Protein AF-A0A7W0K2F6-F1 (afdb_monomer_lite)

Sequence (67 aa):
MRHPREIALDEAVVVYCADRLCRESCYAAVILAELGYRQVYGYKGGLADWRRQGLPLAAPSRAVRAA

Radius of gyration: 15.18 Å; chains: 1; bounding box: 31×34×37 Å

pLDDT: mean 90.59, std 13.12, range [45.69, 98.25]

Structure (mmCIF, N/CA/C/O backbone):
data_AF-A0A7W0K2F6-F1
#
_entry.id   AF-A0A7W0K2F6-F1
#
loop_
_atom_site.group_PDB
_atom_site.id
_atom_site.type_symbol
_atom_site.label_atom_id
_atom_site.label_alt_id
_atom_site.label_comp_id
_atom_site.label_asym_id
_atom_sit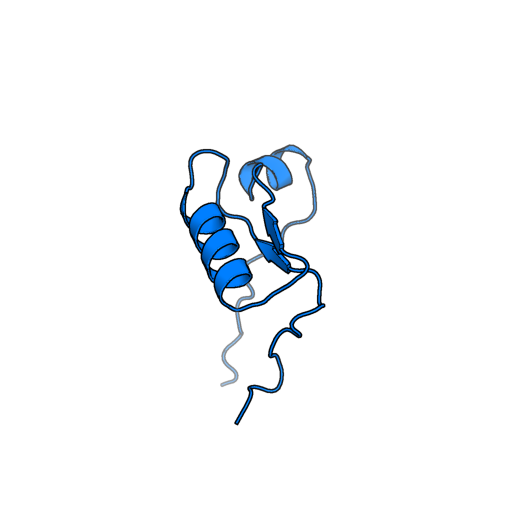e.label_entity_id
_atom_site.label_seq_id
_atom_site.pdbx_PDB_ins_code
_atom_site.Cartn_x
_atom_site.Cartn_y
_atom_site.Cartn_z
_atom_site.occupancy
_atom_site.B_iso_or_equiv
_atom_site.auth_seq_id
_atom_site.auth_comp_id
_atom_site.auth_asym_id
_atom_site.auth_atom_id
_atom_site.pdbx_PDB_model_num
ATOM 1 N N . MET A 1 1 ? -15.398 16.945 7.859 1.00 45.69 1 MET A N 1
ATOM 2 C CA . MET A 1 1 ? -16.275 16.075 7.045 1.00 45.69 1 MET A CA 1
ATOM 3 C C . MET A 1 1 ? -15.394 15.067 6.331 1.00 45.69 1 MET A C 1
ATOM 5 O O . MET A 1 1 ? -14.366 15.473 5.807 1.00 45.69 1 MET A O 1
ATOM 9 N N . ARG A 1 2 ? -15.752 13.783 6.382 1.00 64.12 2 ARG A N 1
ATOM 10 C CA . ARG A 1 2 ? -15.039 12.687 5.708 1.00 64.12 2 ARG A CA 1
ATOM 11 C C . ARG A 1 2 ? -15.420 12.656 4.221 1.00 64.12 2 ARG A C 1
ATOM 13 O O . ARG A 1 2 ? -16.568 12.954 3.892 1.00 64.12 2 ARG A O 1
ATOM 20 N N . HIS A 1 3 ? -14.465 12.400 3.325 1.00 74.25 3 HIS A N 1
ATOM 21 C CA . HIS A 1 3 ? -14.701 12.430 1.871 1.00 74.25 3 HIS A CA 1
ATOM 22 C C . HIS A 1 3 ? -15.577 11.229 1.462 1.00 74.25 3 HIS A C 1
ATOM 24 O O . HIS A 1 3 ? -15.384 10.145 2.005 1.00 74.25 3 HIS A O 1
ATOM 30 N N . PRO A 1 4 ? -16.485 11.337 0.471 1.00 76.06 4 PRO A N 1
ATOM 31 C CA . PRO A 1 4 ? -17.360 10.231 0.039 1.00 76.06 4 PRO A CA 1
ATOM 32 C C . PRO A 1 4 ? -16.643 8.987 -0.529 1.00 76.06 4 PRO A C 1
ATOM 34 O O . PRO A 1 4 ? -17.297 8.051 -0.971 1.00 76.06 4 PRO A O 1
ATOM 37 N N . ARG A 1 5 ? -15.307 8.970 -0.547 1.00 82.88 5 ARG A N 1
ATOM 38 C CA . ARG A 1 5 ? -14.467 7.832 -0.963 1.00 82.88 5 ARG A CA 1
ATOM 39 C C . ARG A 1 5 ? -13.396 7.510 0.076 1.00 82.88 5 ARG A C 1
ATOM 41 O O . ARG A 1 5 ? -12.288 7.117 -0.272 1.00 82.88 5 ARG A O 1
ATOM 48 N N . GLU A 1 6 ? -13.684 7.800 1.336 1.00 89.25 6 GLU A N 1
ATOM 49 C CA . GLU A 1 6 ? -12.788 7.439 2.424 1.00 89.25 6 GLU A CA 1
ATOM 50 C C . GLU A 1 6 ? -12.812 5.926 2.646 1.00 89.25 6 GLU A C 1
ATOM 52 O O . GLU A 1 6 ? -13.870 5.303 2.590 1.00 89.25 6 GLU A O 1
ATOM 57 N N . ILE A 1 7 ? -11.633 5.354 2.873 1.00 93.19 7 ILE A N 1
ATOM 58 C CA . ILE A 1 7 ? -11.442 3.921 3.086 1.00 93.19 7 ILE A CA 1
ATOM 59 C C . ILE A 1 7 ? -11.786 3.604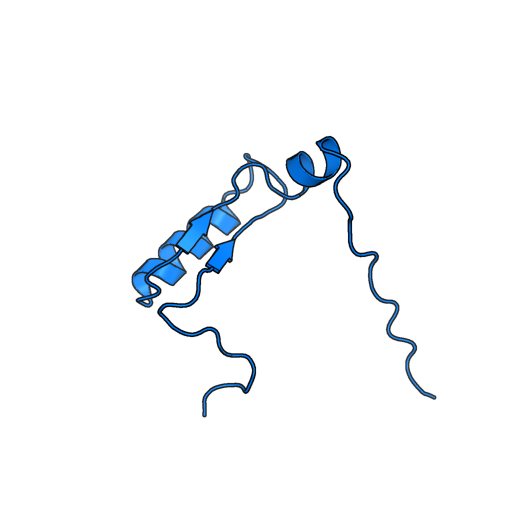 4.547 1.00 93.19 7 ILE A C 1
ATOM 61 O O . ILE A 1 7 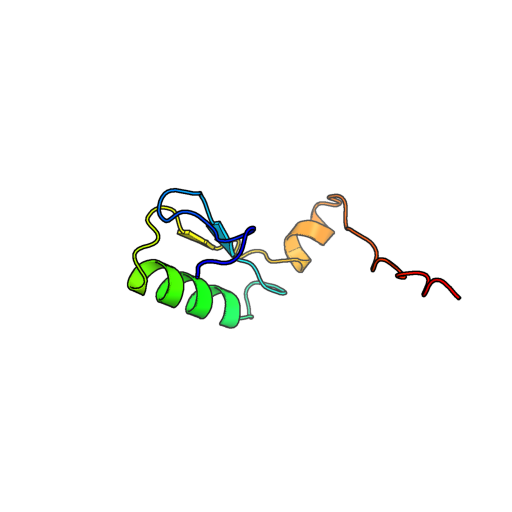? -11.323 4.299 5.456 1.00 93.19 7 ILE A O 1
ATOM 65 N N . ALA A 1 8 ? -12.598 2.573 4.795 1.00 94.31 8 ALA A N 1
ATOM 66 C CA . ALA A 1 8 ? -12.930 2.163 6.160 1.00 94.31 8 ALA A CA 1
ATOM 67 C C . ALA A 1 8 ? -11.730 1.491 6.862 1.00 94.31 8 ALA A C 1
ATOM 69 O O . ALA A 1 8 ? -10.874 0.888 6.221 1.00 94.31 8 ALA A O 1
ATOM 70 N N . LEU A 1 9 ? -11.664 1.560 8.198 1.00 96.06 9 LEU A N 1
ATOM 71 C CA . LEU A 1 9 ? -10.516 1.040 8.966 1.00 96.06 9 LEU A CA 1
ATOM 72 C C . LEU A 1 9 ? -10.375 -0.494 8.917 1.00 96.06 9 LEU A C 1
ATOM 74 O O . LEU A 1 9 ? -9.292 -1.017 9.166 1.00 96.06 9 LEU A O 1
ATOM 78 N N . ASP A 1 10 ? -11.451 -1.230 8.643 1.00 96.06 10 ASP A N 1
ATOM 79 C CA . ASP A 1 10 ? -11.451 -2.679 8.388 1.00 96.06 10 ASP A CA 1
ATOM 80 C C . ASP A 1 10 ? -11.353 -3.063 6.919 1.00 96.06 10 ASP A C 1
ATOM 82 O O . ASP A 1 10 ? -11.169 -4.247 6.626 1.00 96.06 10 ASP A O 1
ATOM 86 N N . GLU A 1 11 ? -11.488 -2.114 6.001 1.00 96.19 11 GLU A N 1
ATOM 87 C CA . GLU A 1 11 ? -11.373 -2.424 4.587 1.00 96.19 11 GLU A CA 1
ATOM 88 C C . GLU A 1 11 ? -9.935 -2.843 4.266 1.00 96.19 11 GLU A C 1
ATOM 90 O O . GLU A 1 11 ? -8.965 -2.270 4.770 1.00 96.19 11 GLU A O 1
ATOM 95 N N . ALA A 1 12 ? -9.789 -3.883 3.446 1.00 97.69 12 ALA A N 1
ATOM 96 C CA . ALA A 1 12 ? -8.479 -4.357 3.033 1.00 97.69 12 ALA A CA 1
ATOM 97 C C . ALA A 1 12 ? -7.803 -3.328 2.119 1.00 97.69 12 ALA A C 1
ATOM 99 O O . ALA A 1 12 ? -8.312 -3.002 1.048 1.00 97.69 12 ALA A O 1
ATOM 100 N N . VAL A 1 13 ? -6.615 -2.873 2.512 1.00 97.75 13 VAL A N 1
ATOM 101 C CA . VAL A 1 13 ? -5.808 -1.921 1.746 1.00 97.75 13 VAL A CA 1
ATOM 102 C C . VAL A 1 13 ? -4.553 -2.613 1.247 1.00 97.75 13 VAL A C 1
ATOM 104 O O . VAL A 1 13 ? -3.720 -3.060 2.034 1.00 97.75 13 VAL A O 1
ATOM 107 N N . VAL A 1 14 ? -4.391 -2.673 -0.074 1.00 97.94 14 VAL A N 1
ATOM 108 C CA . VAL A 1 14 ? -3.164 -3.163 -0.710 1.00 97.94 14 VAL A CA 1
ATOM 109 C C . VAL A 1 14 ? -2.396 -1.977 -1.275 1.00 97.94 14 VAL A C 1
ATOM 111 O O . VAL A 1 14 ? -2.848 -1.327 -2.215 1.00 97.94 14 VAL A O 1
ATOM 114 N N . VAL A 1 15 ? -1.216 -1.708 -0.725 1.00 97.88 15 VAL A N 1
ATOM 115 C CA . VAL A 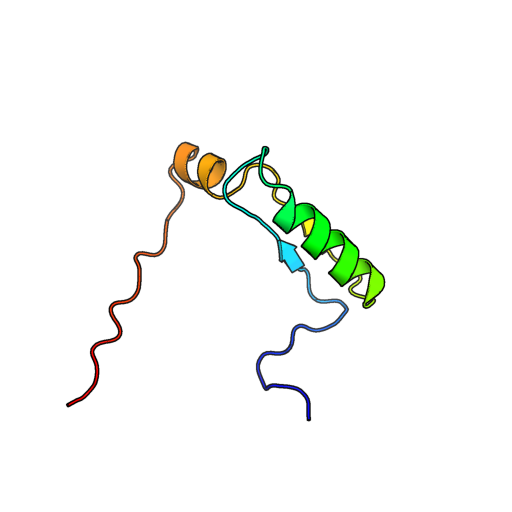1 15 ? -0.307 -0.676 -1.234 1.00 97.88 15 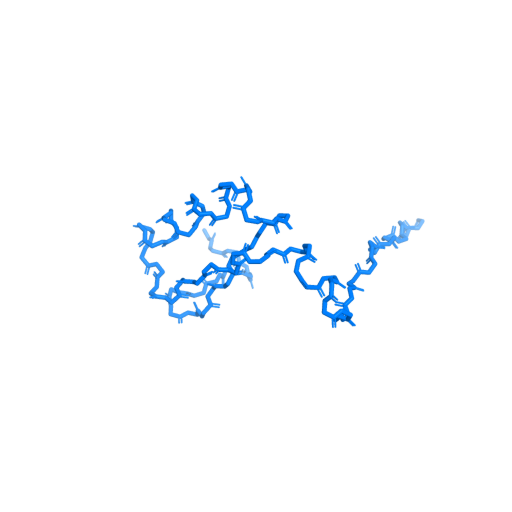VAL A CA 1
ATOM 116 C C . VAL A 1 15 ? 0.783 -1.292 -2.101 1.00 97.88 15 VAL A C 1
ATOM 118 O O . VAL A 1 15 ? 1.280 -2.390 -1.838 1.00 97.88 15 VAL A O 1
ATOM 121 N N . TYR A 1 16 ? 1.178 -0.579 -3.151 1.00 98.00 16 TYR A N 1
ATOM 122 C CA . TYR A 1 16 ? 2.233 -0.998 -4.067 1.00 98.00 16 TYR A CA 1
ATOM 123 C C . TYR A 1 16 ? 2.964 0.221 -4.633 1.00 98.00 16 TYR A C 1
ATOM 125 O O . TYR A 1 16 ? 2.462 1.342 -4.586 1.00 98.00 16 TYR A O 1
ATOM 133 N N . CYS A 1 17 ? 4.162 -0.008 -5.163 1.00 97.56 17 CYS A N 1
ATOM 134 C CA . CYS A 1 17 ? 4.953 0.995 -5.870 1.00 97.56 17 CYS A CA 1
ATOM 135 C C . CYS A 1 17 ? 5.495 0.392 -7.182 1.00 97.56 17 CYS A C 1
ATOM 137 O O . CYS A 1 17 ? 4.944 -0.582 -7.701 1.00 97.56 17 CYS A O 1
ATOM 139 N N . ALA A 1 18 ? 6.559 0.959 -7.746 1.00 97.06 18 ALA A N 1
ATOM 140 C CA . ALA A 1 18 ? 7.166 0.497 -8.987 1.00 97.06 18 ALA A CA 1
ATOM 141 C C . ALA A 1 18 ? 7.642 -0.964 -8.901 1.00 97.06 18 ALA A C 1
ATOM 143 O O . ALA A 1 18 ? 7.270 -1.779 -9.745 1.00 97.06 18 ALA A O 1
ATOM 144 N N . ASP A 1 19 ? 8.421 -1.301 -7.872 1.00 97.12 19 ASP A N 1
ATOM 145 C CA . ASP A 1 19 ? 9.042 -2.613 -7.675 1.00 97.12 19 ASP A CA 1
ATOM 146 C C . ASP A 1 19 ? 9.568 -2.780 -6.231 1.00 97.12 19 ASP A C 1
ATOM 148 O O . ASP A 1 19 ? 9.267 -1.974 -5.348 1.00 97.12 19 ASP A O 1
ATOM 152 N N . ARG A 1 20 ? 10.377 -3.826 -6.001 1.00 95.50 20 ARG A N 1
ATOM 153 C CA . ARG A 1 20 ? 10.972 -4.183 -4.701 1.00 95.50 20 ARG A CA 1
ATOM 154 C C . ARG A 1 20 ? 12.007 -3.184 -4.168 1.00 95.50 20 ARG A C 1
ATOM 156 O O . ARG A 1 20 ? 12.321 -3.250 -2.982 1.00 95.50 20 ARG A O 1
ATOM 163 N N . LEU A 1 21 ? 12.576 -2.320 -5.010 1.00 95.94 21 LEU A N 1
ATOM 164 C CA . LEU A 1 21 ? 13.552 -1.303 -4.603 1.00 95.94 21 LEU A CA 1
ATOM 165 C C . LEU A 1 21 ? 12.864 -0.032 -4.092 1.00 95.94 21 LEU A C 1
ATOM 167 O O . LEU A 1 21 ? 13.484 0.754 -3.374 1.00 95.94 21 LEU A O 1
ATOM 171 N N . CYS A 1 22 ? 11.583 0.161 -4.414 1.00 94.69 22 CYS A N 1
ATOM 172 C CA . CYS A 1 22 ? 10.810 1.283 -3.904 1.00 94.69 22 CYS A CA 1
ATOM 173 C C . CYS A 1 22 ? 10.437 1.088 -2.426 1.00 94.69 22 CYS A C 1
ATOM 175 O O . CYS A 1 22 ? 9.798 0.104 -2.049 1.00 94.69 22 CYS A O 1
ATOM 177 N N . ARG A 1 23 ? 10.798 2.064 -1.584 1.00 95.00 23 ARG A N 1
ATOM 178 C CA . ARG A 1 23 ? 10.485 2.063 -0.144 1.00 95.00 23 ARG A CA 1
ATOM 179 C C . ARG A 1 23 ? 9.190 2.799 0.201 1.00 95.00 23 ARG A C 1
ATOM 181 O O . ARG A 1 23 ? 8.620 2.528 1.253 1.00 95.00 23 ARG A O 1
ATOM 188 N N . GLU A 1 24 ? 8.682 3.645 -0.692 1.00 96.81 24 GLU A N 1
ATOM 189 C CA . GLU A 1 24 ? 7.500 4.486 -0.444 1.00 96.81 24 GLU A CA 1
ATOM 190 C C . GLU A 1 24 ? 6.255 3.679 -0.069 1.00 96.81 24 GLU A C 1
ATOM 192 O O . GLU A 1 24 ? 5.577 3.997 0.904 1.00 96.81 24 GLU A O 1
ATOM 197 N N . SER A 1 25 ? 5.983 2.571 -0.765 1.00 96.44 25 SER A N 1
ATOM 198 C CA . SER A 1 25 ? 4.847 1.710 -0.409 1.00 96.44 25 SER A CA 1
ATOM 199 C C . SER A 1 25 ? 5.015 1.034 0.953 1.00 96.44 25 SER A C 1
ATOM 201 O O . SER A 1 25 ? 4.022 0.732 1.606 1.00 96.44 25 SER A O 1
ATOM 203 N N . CYS A 1 26 ? 6.251 0.802 1.403 1.00 95.31 26 CYS A N 1
ATOM 204 C CA . CYS A 1 26 ? 6.501 0.276 2.744 1.00 95.31 26 CYS A CA 1
ATOM 205 C C . CYS A 1 26 ? 6.204 1.339 3.806 1.00 95.31 26 CYS A C 1
ATOM 207 O O . CYS A 1 26 ? 5.540 1.029 4.790 1.00 95.31 26 CYS A O 1
ATOM 209 N N . TYR A 1 27 ? 6.636 2.587 3.592 1.00 97.94 27 TYR A N 1
ATOM 210 C CA . TYR A 1 27 ? 6.310 3.694 4.494 1.00 97.94 27 TYR A CA 1
ATOM 211 C C . TYR A 1 27 ? 4.802 3.953 4.551 1.00 97.94 27 TYR A C 1
ATOM 213 O O . TYR A 1 27 ? 4.247 4.066 5.639 1.00 97.94 27 TYR A O 1
ATOM 221 N N . ALA A 1 28 ? 4.118 3.941 3.404 1.00 97.75 28 ALA A N 1
ATOM 222 C CA . ALA A 1 28 ? 2.663 4.061 3.350 1.00 97.75 28 ALA A CA 1
ATOM 223 C C . ALA A 1 28 ? 1.954 2.958 4.155 1.00 97.75 28 ALA A C 1
ATOM 225 O O . ALA A 1 28 ? 1.013 3.253 4.887 1.00 97.75 28 ALA A O 1
ATOM 226 N N . ALA A 1 29 ? 2.416 1.703 4.071 1.00 97.62 29 ALA A N 1
ATOM 227 C CA . ALA A 1 29 ? 1.848 0.612 4.865 1.00 97.62 29 ALA A CA 1
ATOM 228 C C . ALA A 1 29 ? 2.006 0.842 6.378 1.00 97.62 29 ALA A C 1
ATOM 230 O O . ALA A 1 29 ? 1.061 0.609 7.129 1.00 97.62 29 ALA A O 1
ATOM 231 N N . VAL A 1 30 ? 3.179 1.313 6.817 1.00 97.94 30 VAL A N 1
ATOM 232 C CA . VAL A 1 30 ? 3.442 1.629 8.232 1.00 97.94 30 VAL A CA 1
ATOM 233 C C . VAL A 1 30 ? 2.523 2.751 8.709 1.00 97.94 30 VAL A C 1
ATOM 235 O O . VAL A 1 30 ? 1.832 2.580 9.707 1.00 97.94 30 VAL A O 1
ATOM 238 N N . ILE A 1 31 ? 2.438 3.846 7.952 1.00 98.25 31 ILE A N 1
ATOM 239 C CA . ILE A 1 31 ? 1.584 4.991 8.291 1.00 98.25 31 ILE A CA 1
ATOM 240 C C . ILE A 1 31 ? 0.112 4.564 8.389 1.00 98.25 31 ILE A C 1
ATOM 242 O O . ILE A 1 31 ? -0.580 4.944 9.327 1.00 98.25 31 ILE A O 1
ATOM 246 N N . LEU A 1 32 ? -0.388 3.744 7.458 1.00 97.88 32 LEU A N 1
ATOM 247 C CA . LEU A 1 32 ? -1.766 3.243 7.519 1.00 97.88 32 LEU A CA 1
ATOM 248 C C . LEU A 1 32 ? -2.016 2.398 8.777 1.00 97.88 32 LEU A C 1
ATOM 250 O O . LEU A 1 32 ? -3.053 2.554 9.421 1.00 97.88 32 LEU A O 1
ATOM 254 N N . ALA A 1 33 ? -1.068 1.542 9.158 1.00 97.44 33 ALA A N 1
ATOM 255 C CA . ALA A 1 33 ? -1.177 0.768 10.390 1.00 97.44 33 ALA A CA 1
ATOM 256 C C . ALA A 1 33 ? -1.193 1.678 11.635 1.00 97.44 33 ALA A C 1
ATOM 258 O O . ALA A 1 33 ? -2.035 1.497 12.513 1.00 97.44 33 ALA A O 1
ATOM 259 N N . GLU A 1 34 ? -0.328 2.696 11.685 1.00 98.12 34 GLU A N 1
ATOM 260 C CA . GLU A 1 34 ? -0.291 3.697 12.766 1.00 98.12 34 GLU A CA 1
ATOM 261 C C . GLU A 1 34 ? -1.588 4.518 12.858 1.00 98.12 34 GLU A C 1
ATOM 263 O O . GLU A 1 34 ? -2.015 4.891 13.950 1.00 98.12 34 GLU A O 1
ATOM 268 N N . LEU A 1 35 ? -2.260 4.748 11.726 1.00 97.12 35 LEU A N 1
ATOM 269 C CA . LEU A 1 35 ? -3.569 5.406 11.654 1.00 97.12 35 LEU A CA 1
ATOM 270 C C . LEU A 1 35 ? -4.748 4.488 12.034 1.00 97.12 35 LEU A C 1
ATOM 272 O O . LEU A 1 35 ? -5.894 4.941 12.041 1.00 97.12 35 LEU A O 1
ATOM 276 N N . GLY A 1 36 ? -4.495 3.217 12.360 1.00 97.44 36 GLY A N 1
ATOM 277 C CA . GLY A 1 36 ? -5.503 2.275 12.851 1.00 97.44 36 GLY A CA 1
ATOM 278 C C . GLY A 1 36 ? -6.201 1.441 11.774 1.00 97.44 36 GLY A C 1
ATOM 279 O O . GLY A 1 36 ? -7.209 0.794 12.073 1.00 97.44 36 GLY A O 1
ATOM 280 N N . TYR A 1 37 ? -5.692 1.428 10.538 1.00 98.12 37 TYR A N 1
ATOM 281 C CA . TYR A 1 37 ? -6.168 0.490 9.521 1.00 98.12 37 TYR A CA 1
ATOM 282 C C . TYR A 1 37 ? -5.739 -0.929 9.895 1.00 98.12 37 TYR A C 1
ATOM 284 O O . TYR A 1 37 ? -4.567 -1.199 10.155 1.00 98.12 37 TYR A O 1
ATOM 292 N N . ARG A 1 38 ? -6.702 -1.850 9.923 1.00 97.19 38 ARG A N 1
ATOM 293 C CA . ARG A 1 38 ? -6.509 -3.208 10.448 1.00 97.19 38 ARG A CA 1
ATOM 294 C C . ARG A 1 38 ? -5.918 -4.163 9.418 1.00 97.19 38 ARG A C 1
ATOM 296 O O . ARG A 1 38 ? -5.156 -5.054 9.772 1.00 97.19 38 ARG A O 1
ATOM 303 N N . GLN A 1 39 ? -6.260 -3.962 8.148 1.00 97.69 39 GLN A N 1
ATOM 304 C CA . GLN A 1 39 ? -6.011 -4.917 7.071 1.00 97.69 39 GLN A CA 1
ATOM 305 C C . GLN A 1 39 ? -5.110 -4.297 5.993 1.00 97.69 39 GLN A C 1
ATOM 307 O O . GLN A 1 39 ? -5.556 -4.025 4.881 1.00 97.69 39 GLN A O 1
ATOM 312 N N . VAL A 1 40 ? -3.841 -4.041 6.327 1.00 98.12 40 VAL A N 1
ATOM 313 C CA . VAL A 1 40 ? -2.876 -3.392 5.421 1.00 98.12 40 VAL A CA 1
ATOM 314 C C . VAL A 1 40 ? -1.886 -4.411 4.856 1.00 98.12 40 VAL A C 1
ATOM 316 O O . VAL A 1 40 ? -1.190 -5.101 5.600 1.00 98.12 40 VAL A O 1
ATOM 319 N N . TYR A 1 41 ? -1.776 -4.471 3.530 1.00 97.88 41 TYR A N 1
ATOM 320 C CA . TYR A 1 41 ? -0.906 -5.399 2.811 1.00 97.88 41 TYR A CA 1
ATOM 321 C C . TYR A 1 41 ? -0.005 -4.661 1.821 1.00 97.88 41 TYR A C 1
ATOM 323 O O . TYR A 1 41 ? -0.433 -3.745 1.124 1.00 97.88 41 TYR A O 1
ATOM 331 N N . GLY A 1 42 ? 1.251 -5.092 1.715 1.00 96.94 42 GLY A N 1
ATOM 332 C CA . GLY A 1 42 ? 2.198 -4.564 0.734 1.00 96.94 42 GLY A CA 1
ATOM 333 C C . GLY A 1 42 ? 2.421 -5.534 -0.423 1.00 96.94 42 GLY A C 1
ATOM 334 O O . GLY A 1 42 ? 2.993 -6.609 -0.225 1.00 96.94 42 GLY A O 1
ATOM 335 N N . TYR A 1 43 ? 2.066 -5.142 -1.647 1.00 97.75 43 TYR A N 1
ATOM 336 C CA . TYR A 1 43 ? 2.425 -5.896 -2.848 1.00 97.75 43 TYR A CA 1
ATOM 337 C C . TYR A 1 43 ? 3.849 -5.543 -3.300 1.00 97.75 43 TYR A C 1
ATOM 339 O O . TYR A 1 43 ? 4.078 -4.691 -4.160 1.00 97.75 43 TYR A O 1
ATOM 347 N N . LYS A 1 44 ? 4.834 -6.223 -2.697 1.00 95.88 44 LYS A N 1
ATOM 348 C CA . LYS A 1 44 ? 6.273 -5.941 -2.875 1.00 95.88 44 LYS A CA 1
ATOM 349 C C . LYS A 1 44 ? 6.771 -6.081 -4.316 1.00 95.88 44 LYS A C 1
ATOM 351 O O . LYS A 1 44 ? 7.775 -5.476 -4.668 1.00 95.88 44 LYS A O 1
ATOM 356 N N . GLY A 1 45 ? 6.117 -6.906 -5.138 1.00 96.69 45 GLY A N 1
ATOM 357 C CA . GLY A 1 45 ? 6.473 -7.062 -6.552 1.00 96.69 45 GLY A CA 1
ATOM 358 C C . GLY A 1 45 ? 6.275 -5.775 -7.361 1.00 96.69 45 GLY A C 1
ATOM 359 O O . GLY A 1 45 ? 6.994 -5.547 -8.337 1.00 96.69 45 GLY A O 1
ATOM 360 N N . GLY A 1 46 ? 5.349 -4.923 -6.916 1.00 97.19 46 GLY A N 1
ATOM 361 C CA . GLY A 1 46 ? 5.026 -3.663 -7.561 1.00 97.19 46 GLY A CA 1
ATOM 362 C C . GLY A 1 46 ? 4.463 -3.825 -8.971 1.00 97.19 46 GLY A C 1
ATOM 363 O O . GLY A 1 46 ? 4.170 -4.924 -9.454 1.00 97.19 46 GLY A O 1
ATOM 364 N N . LEU A 1 47 ? 4.337 -2.692 -9.656 1.00 97.00 47 LEU A N 1
ATOM 365 C CA . LEU A 1 47 ? 3.863 -2.632 -11.036 1.00 97.00 47 LEU A CA 1
ATOM 366 C C . LEU A 1 47 ? 4.753 -3.441 -11.994 1.00 97.00 47 LEU A C 1
ATOM 368 O O . LEU A 1 47 ? 4.256 -4.011 -12.965 1.00 97.00 47 LEU A O 1
ATOM 372 N N . ALA A 1 48 ? 6.059 -3.514 -11.726 1.00 97.69 48 ALA A N 1
ATOM 373 C CA . ALA A 1 48 ? 6.995 -4.286 -12.532 1.00 97.69 48 ALA A CA 1
ATOM 374 C C . ALA A 1 48 ? 6.662 -5.785 -12.524 1.00 97.69 48 ALA A C 1
ATOM 376 O O . ALA A 1 48 ? 6.688 -6.419 -13.577 1.00 97.69 48 ALA A O 1
ATOM 377 N N . ASP A 1 49 ? 6.332 -6.352 -11.361 1.00 98.19 49 ASP A N 1
ATOM 378 C CA . ASP A 1 49 ? 5.920 -7.754 -11.266 1.00 98.19 49 ASP A CA 1
ATOM 379 C C . ASP A 1 49 ? 4.568 -8.003 -11.931 1.00 98.19 49 ASP A C 1
ATOM 381 O O . ASP A 1 49 ? 4.455 -8.911 -12.749 1.00 98.19 49 ASP A O 1
ATOM 385 N N . TRP A 1 50 ? 3.590 -7.124 -11.687 1.00 97.62 50 TRP A N 1
ATOM 386 C CA . TRP A 1 50 ? 2.279 -7.184 -12.341 1.00 97.62 50 TRP A CA 1
ATOM 387 C C . TRP A 1 50 ? 2.396 -7.211 -13.871 1.00 97.62 50 TRP A C 1
ATOM 389 O O . TRP A 1 50 ? 1.787 -8.043 -14.542 1.00 97.62 50 TRP A O 1
ATOM 399 N N . ARG A 1 51 ? 3.248 -6.339 -14.428 1.00 97.25 51 ARG A N 1
ATOM 400 C CA . ARG A 1 51 ? 3.522 -6.288 -15.868 1.00 97.25 51 ARG A CA 1
ATOM 401 C C . ARG A 1 51 ? 4.209 -7.556 -16.372 1.00 97.25 51 ARG A C 1
ATOM 403 O O . ARG A 1 51 ? 3.833 -8.049 -17.430 1.00 97.25 51 ARG A O 1
ATOM 410 N N . ARG A 1 52 ? 5.202 -8.087 -15.647 1.00 98.12 52 ARG A N 1
ATOM 411 C CA . ARG A 1 52 ? 5.891 -9.335 -16.035 1.00 98.12 52 ARG A CA 1
ATOM 412 C C . ARG A 1 52 ? 4.948 -10.533 -16.086 1.00 98.12 52 ARG A C 1
ATOM 414 O O . ARG A 1 52 ? 5.160 -11.417 -16.904 1.00 98.12 52 ARG A O 1
ATOM 421 N N . GLN A 1 53 ? 3.919 -10.546 -15.243 1.00 98.06 53 GLN A N 1
ATOM 422 C CA . GLN A 1 53 ? 2.891 -11.586 -15.247 1.00 98.06 53 GLN A CA 1
ATOM 423 C C . GLN A 1 53 ? 1.874 -11.439 -16.396 1.00 98.06 53 GLN A C 1
ATOM 425 O O . GLN A 1 53 ? 0.991 -12.278 -16.532 1.00 98.06 53 GLN A O 1
ATOM 430 N N . GLY A 1 54 ? 1.972 -10.393 -17.228 1.00 97.50 54 GLY A N 1
ATOM 431 C CA . GLY A 1 54 ? 1.047 -10.172 -18.344 1.00 97.50 54 GLY A CA 1
ATOM 432 C C . GLY A 1 54 ? -0.370 -9.792 -17.906 1.00 97.50 54 GLY A C 1
ATOM 433 O O . GLY A 1 54 ? -1.314 -9.950 -18.677 1.00 97.50 54 GLY A O 1
ATOM 434 N N . LEU A 1 55 ? -0.533 -9.305 -16.672 1.00 97.38 55 LEU A N 1
ATOM 435 C CA . LEU A 1 55 ? -1.833 -8.915 -16.135 1.00 97.38 55 LEU A CA 1
ATOM 436 C C . LEU A 1 55 ? -2.312 -7.577 -16.738 1.00 97.38 55 LEU A C 1
ATOM 438 O O . LEU A 1 55 ? -1.483 -6.742 -17.119 1.00 97.38 55 LEU A O 1
ATOM 442 N N . PRO A 1 56 ? -3.638 -7.330 -16.802 1.00 96.44 56 PRO A N 1
ATOM 443 C CA . PRO A 1 56 ? -4.189 -6.114 -17.396 1.00 96.44 56 PRO A CA 1
ATOM 444 C C . PRO A 1 56 ? -3.657 -4.837 -16.739 1.00 96.44 56 PRO A C 1
ATOM 446 O O . PRO A 1 56 ? -3.544 -4.753 -15.515 1.00 96.44 56 PRO A O 1
ATOM 449 N N . LEU A 1 57 ? -3.374 -3.822 -17.555 1.00 94.88 57 LEU A N 1
ATOM 450 C CA . LEU A 1 57 ? -2.970 -2.492 -17.105 1.00 94.88 57 LEU A CA 1
ATOM 451 C C . LEU A 1 57 ? -3.981 -1.457 -17.585 1.00 94.88 57 LEU A C 1
ATOM 453 O O . LEU A 1 57 ? -4.381 -1.464 -18.749 1.00 94.88 57 LEU A O 1
ATOM 457 N N . ALA A 1 58 ? -4.354 -0.535 -16.700 1.00 91.25 58 ALA A N 1
ATOM 458 C CA . ALA A 1 58 ? -5.099 0.644 -17.108 1.00 91.25 58 ALA A CA 1
ATOM 459 C C . ALA A 1 58 ? -4.183 1.557 -17.933 1.00 91.25 58 ALA A C 1
ATOM 461 O O . ALA A 1 58 ? -3.081 1.909 -17.504 1.00 91.25 58 ALA A O 1
ATOM 462 N N . ALA A 1 59 ? -4.646 1.953 -19.115 1.00 82.69 59 ALA A N 1
ATOM 463 C CA . ALA A 1 59 ? -4.036 3.057 -19.837 1.00 82.69 59 ALA A CA 1
ATOM 464 C C . ALA A 1 59 ? -4.370 4.372 -19.112 1.00 82.69 59 ALA A C 1
ATOM 466 O O . ALA A 1 59 ? -5.440 4.474 -18.502 1.00 82.69 59 ALA A O 1
ATOM 467 N N . PRO A 1 60 ? -3.500 5.394 -19.178 1.00 80.25 60 PRO A N 1
ATOM 468 C CA . PRO A 1 60 ? -3.869 6.717 -18.706 1.00 80.25 60 PRO A CA 1
ATOM 469 C C . PRO A 1 60 ? -5.178 7.139 -19.380 1.00 80.25 60 PRO A C 1
ATOM 471 O O . PRO A 1 60 ? -5.276 7.176 -20.608 1.00 80.25 60 PRO A O 1
ATOM 474 N N . SER A 1 61 ? -6.201 7.442 -18.578 1.00 74.19 61 SER A N 1
ATOM 475 C CA . SER A 1 61 ? -7.435 8.002 -19.108 1.00 74.19 61 SER A CA 1
ATOM 476 C C . SER A 1 61 ? -7.102 9.385 -19.648 1.00 74.19 61 SER A C 1
ATOM 478 O O . SER A 1 61 ? -6.824 10.306 -18.875 1.00 74.19 61 SER A O 1
ATOM 480 N N . ARG A 1 62 ? -7.138 9.562 -20.970 1.00 66.44 62 ARG A N 1
ATOM 481 C CA . ARG A 1 62 ? -7.226 10.907 -21.528 1.00 66.44 62 ARG A CA 1
ATOM 482 C C . ARG A 1 62 ? -8.609 11.417 -21.151 1.00 66.44 62 ARG A C 1
ATOM 484 O O . ARG A 1 62 ? -9.577 11.119 -21.842 1.00 66.44 62 ARG A O 1
ATOM 491 N N . ALA A 1 63 ? -8.715 12.127 -20.030 1.00 65.56 63 ALA A N 1
ATOM 492 C CA . ALA A 1 63 ? -9.903 12.914 -19.757 1.00 65.56 63 ALA A CA 1
ATOM 493 C C . ALA A 1 63 ? -10.046 13.873 -20.943 1.00 65.56 63 ALA A C 1
ATOM 495 O O . ALA A 1 63 ? -9.251 14.799 -21.108 1.00 65.56 63 ALA A O 1
ATOM 496 N N . VAL A 1 64 ? -10.988 13.587 -21.842 1.00 60.44 64 VAL A N 1
ATOM 497 C CA . VAL A 1 64 ? -11.402 14.565 -22.839 1.00 60.44 64 VAL A CA 1
ATOM 498 C C . VAL A 1 64 ? -11.964 15.716 -22.021 1.00 60.44 64 VAL A C 1
ATOM 500 O O . VAL A 1 64 ? -12.971 15.551 -21.336 1.00 60.44 64 VAL A O 1
ATOM 503 N N . ARG A 1 65 ? -11.272 16.858 -22.017 1.00 58.28 65 ARG A N 1
ATOM 504 C CA . ARG A 1 65 ? -11.878 18.101 -21.545 1.00 58.28 65 ARG A CA 1
ATOM 505 C C . ARG A 1 65 ? -13.131 18.309 -22.393 1.00 58.28 65 ARG A C 1
ATOM 507 O O . ARG A 1 65 ? -13.014 18.422 -23.611 1.00 58.28 65 ARG A O 1
ATOM 514 N N . ALA A 1 66 ? -14.300 18.281 -21.759 1.00 58.00 66 ALA A N 1
ATOM 515 C CA . ALA A 1 66 ? -15.516 18.784 -22.377 1.00 58.00 66 ALA A CA 1
ATOM 516 C C . ALA A 1 66 ? -15.281 20.266 -22.711 1.00 58.00 66 ALA A C 1
ATOM 518 O O . ALA A 1 66 ? -14.707 20.987 -21.888 1.00 58.00 66 ALA A O 1
ATOM 519 N N . ALA A 1 67 ? -15.608 20.638 -23.949 1.00 52.53 67 ALA A N 1
ATOM 520 C CA . ALA A 1 67 ? -15.479 21.992 -24.476 1.00 52.53 67 ALA A CA 1
ATOM 521 C C . ALA A 1 67 ? -16.415 22.970 -23.758 1.00 52.53 67 ALA A C 1
ATOM 523 O O . ALA A 1 67 ? -17.502 22.522 -23.325 1.00 52.53 67 ALA A O 1
#

Secondary structure (DSSP, 8-state):
---TTPPP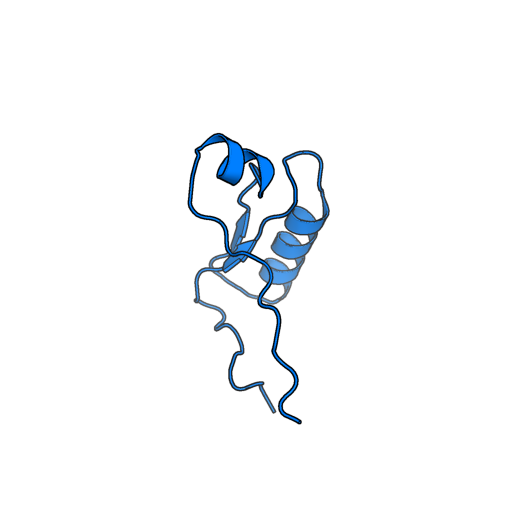TTS-EEE--SSTT--HHHHHHHHHHHTT-S-EEE-TTHHHHHHHTT---PPP-------

Foldseek 3Di:
DDDPPDDDLAHAAEFAAAAQVDCVSVVVQVVSVVVRRDHYHYPRGHPVNCVVVVHDDDDPPPPPPDD